Protein AF-W7YJ20-F1 (afdb_monomer)

Radius of gyration: 18.98 Å; Cα contacts (8 Å, |Δi|>4): 124; chains: 1; bounding box: 45×29×50 Å

Secondary structure (DSSP, 8-state):
--EEEEEEES--SHHHHHHHHHHHHHTT--EEEEETTEEEEESPPPHHHHHHHHHHHHHTT-EEE--HHHHHHHHHHHHHHHHHHSTTSS-TTS-HHHHHHHHHTS-HHHHHHHHHTT--

Structure (mmCIF, N/CA/C/O backbone):
data_AF-W7YJ20-F1
#
_entry.id   AF-W7YJ20-F1
#
loop_
_atom_site.group_PDB
_atom_site.id
_atom_site.type_symbol
_atom_site.label_atom_id
_atom_site.label_alt_id
_atom_site.label_comp_id
_atom_site.label_asym_id
_atom_site.label_entity_id
_atom_site.label_seq_id
_atom_site.pdbx_PDB_ins_code
_atom_site.Cartn_x
_atom_site.Cartn_y
_atom_site.Cartn_z
_atom_site.occupancy
_atom_site.B_iso_or_equiv
_atom_site.auth_seq_id
_atom_site.auth_comp_id
_atom_site.auth_asym_id
_atom_site.auth_atom_id
_atom_site.pdbx_PDB_model_num
ATOM 1 N N . MET A 1 1 ? -11.937 15.095 13.074 1.00 60.44 1 MET A N 1
ATOM 2 C CA . MET A 1 1 ? -10.797 14.159 13.214 1.00 60.44 1 MET A CA 1
ATOM 3 C C . MET A 1 1 ? -10.237 13.923 11.823 1.00 60.44 1 MET A C 1
ATOM 5 O O . MET A 1 1 ? -11.030 13.891 10.893 1.00 60.44 1 MET A O 1
ATOM 9 N N . ALA A 1 2 ? -8.918 13.839 11.649 1.00 76.50 2 ALA A N 1
ATOM 10 C CA . ALA A 1 2 ? -8.348 13.570 10.329 1.00 76.50 2 ALA A CA 1
ATOM 11 C C . ALA A 1 2 ? -8.594 12.104 9.941 1.00 76.50 2 ALA A C 1
ATOM 13 O O . ALA A 1 2 ? -8.463 11.213 10.782 1.00 76.50 2 ALA A O 1
ATOM 14 N N . THR A 1 3 ? -8.950 11.856 8.685 1.00 84.31 3 THR A N 1
ATOM 15 C CA . THR A 1 3 ? -9.256 10.523 8.152 1.00 84.31 3 THR A CA 1
ATOM 16 C C . THR A 1 3 ? -8.289 10.197 7.018 1.00 84.31 3 THR A C 1
ATOM 18 O O . THR A 1 3 ? -7.764 11.080 6.338 1.00 84.31 3 THR A O 1
ATOM 21 N N . THR A 1 4 ? -7.967 8.921 6.855 1.00 85.44 4 THR A N 1
ATOM 22 C CA . THR A 1 4 ? -7.074 8.412 5.814 1.00 85.44 4 THR A CA 1
ATOM 23 C C . THR A 1 4 ? -7.810 7.338 5.037 1.00 85.44 4 THR A C 1
ATOM 25 O O . THR A 1 4 ? -8.310 6.376 5.618 1.00 85.44 4 THR A O 1
ATOM 28 N N . THR A 1 5 ? -7.879 7.524 3.721 1.00 87.06 5 THR A N 1
ATOM 29 C CA . THR A 1 5 ? -8.520 6.574 2.811 1.00 87.06 5 THR A CA 1
ATOM 30 C C . THR A 1 5 ? -7.463 5.637 2.246 1.00 87.06 5 THR A C 1
ATOM 32 O O . THR A 1 5 ? -6.455 6.078 1.697 1.00 87.06 5 THR A O 1
ATOM 35 N N . LEU A 1 6 ? -7.695 4.343 2.411 1.00 88.19 6 LEU A N 1
ATOM 36 C CA . LEU A 1 6 ? -6.860 3.251 1.938 1.00 88.19 6 LEU A CA 1
ATOM 37 C C . LEU A 1 6 ? -7.592 2.581 0.782 1.00 88.19 6 LEU A C 1
ATOM 39 O O . LEU A 1 6 ? -8.686 2.058 0.978 1.00 88.19 6 LEU A O 1
ATOM 43 N N . HIS A 1 7 ? -7.011 2.595 -0.412 1.00 88.00 7 HIS A N 1
ATOM 44 C CA . HIS A 1 7 ? -7.590 1.909 -1.563 1.00 88.00 7 HIS A CA 1
ATOM 45 C C . HIS A 1 7 ? -7.085 0.467 -1.595 1.00 88.00 7 HIS A C 1
ATOM 47 O O . HIS A 1 7 ? -5.928 0.213 -1.278 1.00 88.00 7 HIS A O 1
ATOM 53 N N . ILE A 1 8 ? -7.938 -0.496 -1.930 1.00 89.38 8 ILE A N 1
ATOM 54 C CA . ILE A 1 8 ? -7.637 -1.925 -1.796 1.00 89.38 8 ILE A CA 1
ATOM 55 C C . ILE A 1 8 ? -8.108 -2.663 -3.056 1.00 89.38 8 ILE A C 1
ATOM 57 O O . ILE A 1 8 ? -9.282 -2.632 -3.415 1.00 89.38 8 ILE A O 1
ATOM 61 N N . LYS A 1 9 ? -7.197 -3.360 -3.730 1.00 84.88 9 LYS A N 1
ATOM 62 C CA . LYS A 1 9 ? -7.453 -4.214 -4.892 1.00 84.88 9 LYS A CA 1
ATOM 63 C C . LYS A 1 9 ? -7.917 -5.602 -4.460 1.00 84.88 9 LYS A C 1
ATOM 65 O O . LYS A 1 9 ? -7.661 -6.043 -3.341 1.00 84.88 9 LYS A O 1
ATOM 70 N N . ASN A 1 10 ? -8.543 -6.311 -5.397 1.00 88.38 10 ASN A N 1
ATOM 71 C CA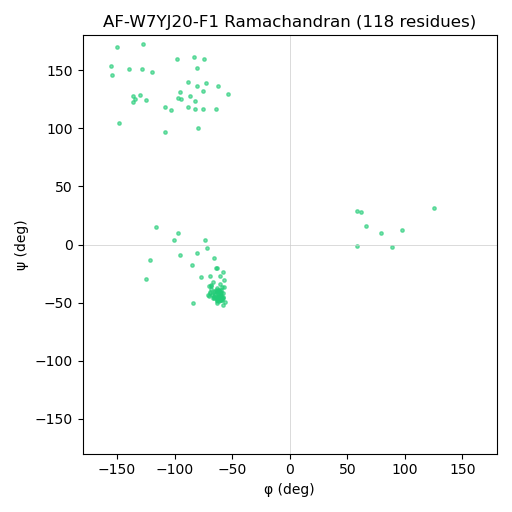 . ASN A 1 10 ? -9.025 -7.691 -5.258 1.00 88.38 10 ASN A CA 1
ATOM 72 C C . ASN A 1 10 ? -10.178 -7.880 -4.247 1.00 88.38 10 ASN A C 1
ATOM 74 O O . ASN A 1 10 ? -10.500 -9.005 -3.872 1.00 88.38 10 ASN A O 1
ATOM 78 N N . MET A 1 11 ? -10.860 -6.802 -3.840 1.00 89.44 11 MET A N 1
ATOM 79 C CA . MET A 1 11 ? -12.135 -6.891 -3.118 1.00 89.44 11 MET A CA 1
ATOM 80 C C . MET A 1 11 ? -13.288 -7.091 -4.109 1.00 89.44 11 MET A C 1
ATOM 82 O O . MET A 1 11 ? -13.570 -6.207 -4.911 1.00 89.44 11 MET A O 1
ATOM 86 N N . VAL A 1 12 ? -13.981 -8.231 -4.041 1.00 86.44 12 VAL A N 1
ATOM 87 C CA . VAL A 1 12 ? -15.009 -8.609 -5.039 1.00 86.44 12 VAL A CA 1
ATOM 88 C C . VAL A 1 12 ? -16.403 -8.838 -4.457 1.00 86.44 12 VAL A C 1
ATOM 90 O O . VAL A 1 12 ? -17.381 -8.913 -5.195 1.00 86.44 12 VAL A O 1
ATOM 93 N N . CYS A 1 13 ? -16.536 -8.954 -3.133 1.00 87.69 13 CYS A N 1
ATOM 94 C CA . CYS A 1 13 ? -17.833 -9.194 -2.505 1.00 87.69 13 CYS A CA 1
ATOM 95 C C . CYS A 1 13 ? -17.936 -8.605 -1.093 1.00 87.69 13 CYS A C 1
ATOM 97 O O . CYS A 1 13 ? -16.943 -8.227 -0.471 1.00 87.69 13 CYS A O 1
ATOM 99 N N . LYS A 1 14 ? -19.154 -8.609 -0.534 1.00 87.75 14 LYS A N 1
ATOM 100 C CA . LYS A 1 14 ? -19.428 -8.170 0.848 1.00 87.75 14 LYS A CA 1
ATOM 101 C C . LYS A 1 14 ? -18.627 -8.946 1.904 1.00 87.75 14 LYS A C 1
ATOM 103 O O . LYS A 1 14 ? -18.380 -8.422 2.985 1.00 87.75 14 LYS A O 1
ATOM 108 N N . ARG A 1 15 ? -18.180 -10.173 1.599 1.00 90.69 15 ARG A N 1
ATOM 109 C CA . ARG A 1 15 ? -17.287 -10.927 2.494 1.00 90.69 15 ARG A CA 1
ATOM 110 C C . ARG A 1 15 ? -15.898 -10.290 2.570 1.00 90.69 15 ARG A C 1
ATOM 112 O O . ARG A 1 15 ? -15.343 -10.251 3.657 1.00 90.69 15 ARG A O 1
ATOM 119 N N . CYS A 1 16 ? -15.383 -9.717 1.477 1.00 91.94 16 CYS A N 1
ATOM 120 C CA . CYS A 1 16 ? -14.113 -8.983 1.481 1.00 91.94 16 CYS A CA 1
ATOM 121 C C . CYS A 1 16 ? -14.169 -7.778 2.427 1.00 91.94 16 CYS A C 1
ATOM 123 O O . CYS A 1 16 ? -13.234 -7.560 3.186 1.00 91.94 16 CYS A O 1
ATOM 125 N N . ILE A 1 17 ? -15.290 -7.046 2.438 1.00 93.81 17 ILE A N 1
ATOM 126 C CA . ILE A 1 17 ? -15.515 -5.923 3.366 1.00 93.81 17 ILE A CA 1
ATOM 127 C C . ILE A 1 17 ? -15.411 -6.403 4.816 1.00 93.81 17 ILE A C 1
ATOM 129 O O . ILE A 1 17 ? -14.728 -5.779 5.624 1.00 93.81 17 ILE A O 1
ATOM 133 N N . LYS A 1 18 ? -16.060 -7.530 5.139 1.00 93.81 18 LYS A N 1
ATOM 134 C CA . LYS A 1 18 ? -16.002 -8.113 6.482 1.00 93.81 18 LYS A CA 1
ATOM 135 C C . LYS A 1 18 ? -14.572 -8.500 6.865 1.00 93.81 18 LYS A C 1
ATOM 137 O O . LYS A 1 18 ? -14.123 -8.099 7.929 1.00 93.81 18 LYS A O 1
ATOM 142 N N . VAL A 1 19 ? -13.857 -9.201 5.983 1.00 94.56 19 VAL A N 1
ATOM 143 C CA . VAL A 1 19 ? -12.462 -9.603 6.224 1.00 94.56 19 VAL A CA 1
ATOM 144 C C . VAL A 1 19 ? -11.583 -8.379 6.481 1.00 94.56 19 VAL A C 1
ATOM 146 O O . VAL A 1 19 ? -10.941 -8.312 7.520 1.00 94.56 19 VAL A O 1
ATOM 149 N N . VAL A 1 20 ? -11.613 -7.369 5.604 1.00 94.00 20 VAL A N 1
ATOM 150 C CA . VAL A 1 20 ? -10.829 -6.132 5.782 1.00 94.00 20 VAL A CA 1
ATOM 151 C C . VAL A 1 20 ? -11.169 -5.441 7.106 1.00 94.00 20 VAL A C 1
ATOM 153 O O . VAL A 1 20 ? -10.271 -4.990 7.814 1.00 94.00 20 VAL A O 1
ATOM 156 N N . ARG A 1 21 ? -12.453 -5.386 7.478 1.00 94.56 21 ARG A N 1
ATOM 157 C CA . ARG A 1 21 ? -12.895 -4.772 8.735 1.00 94.56 21 ARG A CA 1
ATOM 158 C C . ARG A 1 21 ? -12.400 -5.535 9.964 1.00 94.56 21 ARG A C 1
ATOM 160 O O . ARG A 1 21 ? -11.926 -4.905 10.910 1.00 94.56 21 ARG A O 1
ATOM 167 N N . ASP A 1 22 ? -12.504 -6.860 9.951 1.00 94.38 22 ASP A N 1
ATOM 168 C CA . ASP A 1 22 ? -12.049 -7.727 11.042 1.00 94.38 22 ASP A CA 1
ATOM 169 C C . ASP A 1 22 ? -10.531 -7.598 11.219 1.00 94.38 22 ASP A C 1
ATOM 171 O O . ASP A 1 22 ? -10.042 -7.360 12.322 1.00 94.38 22 ASP A O 1
ATOM 175 N N . GLU A 1 23 ? -9.788 -7.653 10.118 1.00 94.44 23 GLU A N 1
ATOM 176 C CA . GLU A 1 23 ? -8.340 -7.479 10.095 1.00 94.44 23 GLU A CA 1
ATOM 177 C C . GLU A 1 23 ? -7.895 -6.102 10.603 1.00 94.44 23 GLU A C 1
ATOM 179 O O . GLU A 1 23 ? -7.022 -5.998 11.465 1.00 94.44 23 GLU A O 1
ATOM 184 N N . PHE A 1 24 ? -8.531 -5.023 10.149 1.00 92.38 24 PHE A N 1
ATOM 185 C CA . PHE A 1 24 ? -8.191 -3.674 10.606 1.00 92.38 24 PHE A CA 1
ATOM 186 C C . PHE A 1 24 ? -8.532 -3.476 12.090 1.00 92.38 24 PHE A C 1
ATOM 188 O O . PHE A 1 24 ? -7.811 -2.778 12.805 1.00 92.38 24 PHE A O 1
ATOM 195 N N . THR A 1 25 ? -9.581 -4.142 12.576 1.00 90.75 25 THR A N 1
ATOM 196 C CA . THR A 1 25 ? -9.956 -4.136 13.996 1.00 90.75 25 THR A CA 1
ATOM 197 C C . THR A 1 25 ? -8.935 -4.894 14.844 1.00 90.75 25 THR A C 1
ATOM 199 O O . THR A 1 25 ? -8.540 -4.394 15.894 1.00 90.75 25 THR A O 1
ATOM 202 N N . LYS A 1 26 ? -8.434 -6.049 14.378 1.00 91.38 26 LYS A N 1
ATOM 203 C CA . LYS A 1 26 ? -7.322 -6.777 15.028 1.00 91.38 26 LYS A CA 1
ATOM 204 C C . LYS A 1 26 ? -6.049 -5.937 15.086 1.00 91.38 26 LYS A C 1
ATOM 206 O O . LYS A 1 26 ? -5.315 -5.989 16.067 1.00 91.38 26 LYS A O 1
ATOM 211 N N . LEU A 1 27 ? -5.824 -5.113 14.064 1.00 88.56 27 LEU A N 1
ATOM 212 C CA . LEU A 1 27 ? -4.752 -4.122 14.038 1.00 88.56 27 LEU A CA 1
ATOM 213 C C . LEU A 1 27 ? -5.029 -2.906 14.939 1.00 88.56 27 LEU A C 1
ATOM 215 O O . LEU A 1 27 ? -4.217 -1.985 14.968 1.00 88.56 27 LEU A O 1
ATOM 219 N N . ASN A 1 28 ? -6.125 -2.887 15.698 1.00 89.38 28 ASN A N 1
ATOM 220 C CA . ASN A 1 28 ? -6.509 -1.792 16.586 1.00 89.38 28 ASN A CA 1
ATOM 221 C C . ASN A 1 28 ? -6.664 -0.446 15.844 1.00 89.38 28 ASN A C 1
ATOM 223 O O . ASN A 1 28 ? -6.428 0.625 16.408 1.00 89.38 28 ASN A O 1
ATOM 2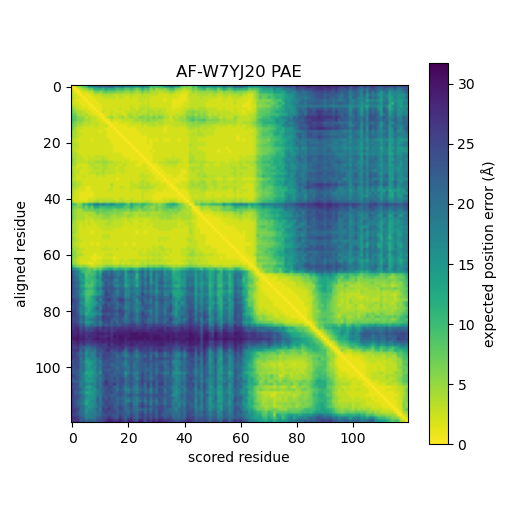27 N N . LEU A 1 29 ? -7.029 -0.497 14.555 1.00 88.94 29 LEU A N 1
ATOM 228 C CA . LEU A 1 29 ? -7.314 0.685 13.750 1.00 88.94 29 LEU A CA 1
ATOM 229 C C . LEU A 1 29 ? -8.730 1.165 14.036 1.00 88.94 29 LEU A C 1
ATOM 231 O O . LEU A 1 29 ? -9.686 0.389 14.071 1.00 88.94 29 LEU A O 1
ATOM 235 N N . LYS A 1 30 ? -8.880 2.478 14.182 1.00 90.06 30 LYS A N 1
ATOM 236 C CA . LYS A 1 30 ? -10.199 3.092 14.263 1.00 90.06 30 LYS A CA 1
ATOM 237 C C . LYS A 1 30 ? -10.770 3.231 12.860 1.00 90.06 30 LYS A C 1
ATOM 239 O O . LYS A 1 30 ? -10.400 4.135 12.118 1.00 90.06 30 LYS A O 1
ATOM 244 N N . ILE A 1 31 ? -11.652 2.311 12.509 1.00 92.50 31 ILE A N 1
ATOM 245 C CA . ILE A 1 31 ? -12.316 2.268 11.211 1.00 92.50 31 ILE A CA 1
ATOM 246 C C . ILE A 1 31 ? -13.500 3.230 11.236 1.00 92.50 31 ILE A C 1
ATOM 248 O O . ILE A 1 31 ? -14.384 3.104 12.081 1.00 92.50 31 ILE A O 1
ATOM 252 N N . GLU A 1 32 ? -13.519 4.170 10.300 1.00 93.44 32 GLU A N 1
ATOM 253 C CA . GLU A 1 32 ? -14.677 5.028 10.058 1.00 93.44 32 GLU A CA 1
ATOM 254 C C . GLU A 1 32 ? -15.665 4.307 9.137 1.00 93.44 32 GLU A C 1
ATOM 256 O O . GLU A 1 32 ? -16.838 4.150 9.466 1.00 93.44 32 GLU A O 1
ATOM 261 N N . GLU A 1 33 ? -15.171 3.778 8.017 1.00 92.81 33 GLU A N 1
ATOM 262 C CA . GLU A 1 33 ? -16.000 3.178 6.974 1.00 92.81 33 GLU A CA 1
ATOM 263 C C . GLU A 1 33 ? -15.198 2.144 6.171 1.00 92.81 33 GLU A C 1
ATOM 265 O O . GLU A 1 33 ? -13.997 2.306 5.959 1.00 92.81 33 GLU A O 1
ATOM 270 N N . VAL A 1 34 ? -15.845 1.065 5.720 1.00 93.38 34 VAL A N 1
ATOM 271 C CA . VAL A 1 34 ? -15.244 0.096 4.786 1.00 93.38 34 VAL A CA 1
ATOM 272 C C . VAL A 1 34 ? -16.257 -0.206 3.704 1.00 93.38 34 VAL A C 1
ATOM 274 O O . VAL A 1 34 ? -17.371 -0.642 3.994 1.00 93.38 34 VAL A O 1
ATOM 277 N N . GLU A 1 35 ? -15.835 -0.023 2.465 1.00 91.94 35 GLU A N 1
ATOM 278 C CA . GLU A 1 35 ? -16.631 -0.264 1.273 1.00 91.94 35 GLU A CA 1
ATOM 279 C C . GLU A 1 35 ? -15.858 -1.176 0.320 1.00 91.94 35 GLU A C 1
ATOM 281 O O . GLU A 1 35 ? -14.699 -1.532 0.547 1.00 91.94 35 GLU A O 1
ATOM 286 N N . LEU A 1 36 ? -16.508 -1.616 -0.754 1.00 89.00 36 LEU A N 1
ATOM 287 C CA . LEU A 1 36 ? -15.826 -2.431 -1.747 1.00 89.00 36 LEU A CA 1
ATOM 288 C C . LEU A 1 36 ? -14.703 -1.608 -2.400 1.00 89.00 36 LEU A C 1
ATOM 290 O O . LEU A 1 36 ? -14.968 -0.606 -3.055 1.00 89.00 36 LEU A O 1
ATOM 294 N N . GLY A 1 37 ? -13.458 -2.046 -2.224 1.00 84.44 37 GLY A N 1
ATOM 295 C CA . GLY A 1 37 ? -12.287 -1.419 -2.836 1.00 84.44 37 GLY A CA 1
ATOM 296 C C . GLY A 1 37 ? -11.645 -0.286 -2.029 1.00 84.44 37 GLY A C 1
ATOM 297 O O . GLY A 1 37 ? -10.625 0.249 -2.463 1.00 84.44 37 GLY A O 1
ATOM 298 N N . GLN A 1 38 ? -12.188 0.087 -0.864 1.0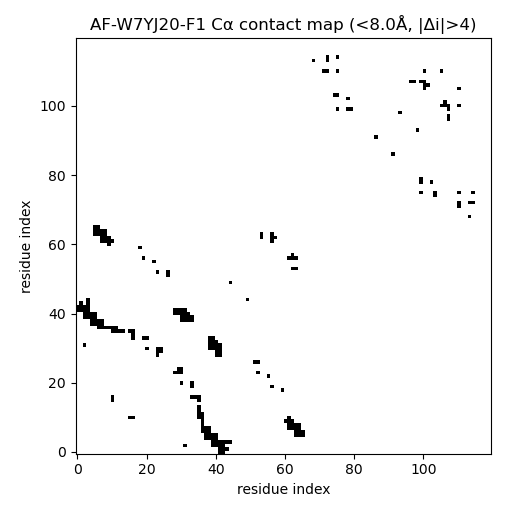0 90.25 38 GLN A N 1
ATOM 299 C CA . GLN A 1 38 ? -11.588 1.120 -0.015 1.00 90.25 38 GLN A CA 1
ATOM 300 C C . GLN A 1 38 ? -11.961 0.997 1.467 1.00 90.25 38 GLN A C 1
ATOM 302 O O . GLN A 1 38 ? -13.030 0.507 1.828 1.00 90.25 38 GLN A O 1
ATOM 307 N N . ALA A 1 39 ? -11.093 1.507 2.335 1.00 92.25 39 ALA A N 1
ATOM 308 C CA . ALA A 1 39 ? -11.326 1.609 3.768 1.00 92.25 39 ALA A CA 1
ATOM 309 C C . ALA A 1 39 ? -10.887 2.983 4.289 1.00 92.25 39 ALA A C 1
ATOM 311 O O . ALA A 1 39 ? -9.754 3.409 4.067 1.00 92.25 39 ALA A O 1
ATOM 312 N N . LYS A 1 40 ? -11.776 3.671 5.006 1.00 91.12 40 LYS A N 1
ATOM 313 C CA . LYS A 1 40 ? -11.486 4.921 5.711 1.00 91.12 40 LYS A CA 1
ATOM 314 C C . LYS A 1 40 ? -11.184 4.622 7.170 1.00 91.12 40 LYS A C 1
ATOM 316 O O . LYS A 1 40 ? -11.975 3.986 7.872 1.00 91.12 40 LYS A O 1
ATOM 321 N N . VAL A 1 41 ? -10.038 5.098 7.634 1.00 91.44 41 VAL A N 1
ATOM 322 C CA . VAL A 1 41 ? -9.606 4.953 9.026 1.00 91.44 41 VAL A CA 1
ATOM 323 C C . VAL A 1 41 ? -9.218 6.306 9.607 1.00 91.44 41 VAL A C 1
ATOM 325 O O . VAL A 1 41 ? -8.772 7.208 8.897 1.00 91.44 41 VAL A O 1
ATOM 328 N N . LEU A 1 42 ? -9.387 6.460 10.914 1.00 89.19 42 LEU A N 1
ATOM 329 C CA . LEU A 1 42 ? -9.018 7.675 11.627 1.00 89.19 42 LEU A CA 1
ATOM 330 C C . LEU A 1 42 ? -7.491 7.742 11.802 1.00 89.19 42 LEU A C 1
ATOM 332 O O . LEU A 1 42 ? -6.845 6.778 12.209 1.00 89.19 42 LEU A O 1
ATOM 336 N N . SER A 1 43 ? -6.933 8.903 11.469 1.00 77.75 43 SER A N 1
ATOM 337 C CA . SER A 1 43 ? -5.505 9.241 11.460 1.00 77.75 43 SER A CA 1
ATOM 338 C C . SER A 1 43 ? -5.010 9.585 12.880 1.00 77.75 43 SER A C 1
ATOM 340 O O . SER A 1 43 ? -5.813 10.088 13.677 1.00 77.75 43 SER A O 1
ATOM 342 N N . PRO A 1 44 ? -3.720 9.370 13.228 1.00 68.38 44 PRO A N 1
ATOM 343 C CA . PRO A 1 44 ? -2.578 9.070 12.350 1.00 68.38 44 PRO A CA 1
ATOM 344 C C . PRO A 1 44 ? -2.230 7.585 12.175 1.00 68.38 44 PRO A C 1
ATOM 346 O O . PRO A 1 44 ? -2.039 6.851 13.141 1.00 68.38 44 PRO A O 1
ATOM 349 N N . ILE A 1 45 ? -2.056 7.171 10.912 1.00 75.75 45 ILE A N 1
ATOM 350 C CA . ILE A 1 45 ? -1.435 5.891 10.543 1.00 75.75 45 ILE A CA 1
ATOM 351 C C . ILE A 1 45 ? 0.075 6.115 10.424 1.00 75.75 45 ILE A C 1
ATOM 353 O O . ILE A 1 45 ? 0.529 6.889 9.581 1.00 75.75 45 ILE A O 1
ATOM 357 N N . SER A 1 46 ? 0.865 5.437 11.254 1.00 76.00 46 SER A N 1
ATOM 358 C CA . SER A 1 46 ? 2.324 5.446 11.123 1.00 76.00 46 SER A CA 1
ATOM 359 C C . SER A 1 46 ? 2.784 4.580 9.941 1.00 76.00 46 SER A C 1
ATOM 361 O O . SER A 1 46 ? 2.079 3.667 9.513 1.00 76.00 46 SER A O 1
ATOM 363 N N . ASN A 1 47 ? 4.006 4.801 9.441 1.00 71.88 47 ASN A N 1
ATOM 364 C CA . ASN A 1 47 ? 4.588 3.951 8.391 1.00 71.88 47 ASN A CA 1
ATOM 365 C C . ASN A 1 47 ? 4.644 2.466 8.798 1.00 71.88 47 ASN A C 1
ATOM 367 O O . ASN A 1 47 ? 4.382 1.601 7.969 1.00 71.88 47 ASN A O 1
ATOM 371 N N . ALA A 1 48 ? 4.923 2.168 10.074 1.00 73.69 48 ALA A N 1
ATOM 372 C CA . ALA A 1 48 ? 4.892 0.800 10.599 1.00 73.69 48 ALA A CA 1
ATOM 373 C C . ALA A 1 48 ? 3.493 0.182 10.461 1.00 73.69 48 ALA A C 1
ATOM 375 O O . ALA A 1 48 ? 3.339 -0.935 9.968 1.00 73.69 48 ALA A O 1
ATOM 376 N N . LYS A 1 49 ? 2.463 0.968 10.787 1.00 83.31 49 LYS A N 1
ATOM 377 C CA . LYS A 1 49 ? 1.076 0.535 10.678 1.00 83.31 49 LYS A CA 1
ATOM 378 C C . LYS A 1 49 ? 0.627 0.349 9.233 1.00 83.31 49 LYS A C 1
ATOM 380 O O . LYS A 1 49 ? -0.110 -0.586 8.945 1.00 83.31 49 LYS A O 1
ATOM 385 N N . MET A 1 50 ? 1.117 1.180 8.314 1.00 82.00 50 MET A N 1
ATOM 386 C CA . MET A 1 50 ? 0.890 1.013 6.877 1.00 82.00 50 MET A CA 1
ATOM 387 C C . MET A 1 50 ? 1.458 -0.318 6.355 1.00 82.00 50 MET A C 1
ATOM 389 O O . MET A 1 50 ? 0.821 -0.990 5.546 1.00 82.00 50 MET A O 1
ATOM 393 N N . THR A 1 51 ? 2.627 -0.731 6.849 1.00 81.25 51 THR A N 1
ATOM 394 C CA . THR A 1 51 ? 3.225 -2.032 6.514 1.00 81.25 51 THR A CA 1
ATOM 395 C C . THR A 1 51 ? 2.418 -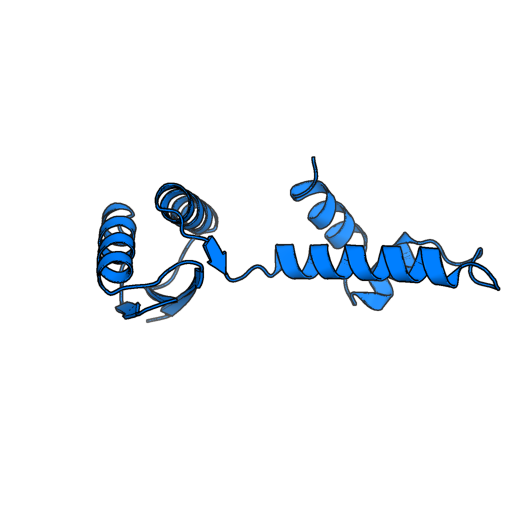3.195 7.087 1.00 81.25 51 THR A C 1
ATOM 397 O O . THR A 1 51 ? 2.165 -4.161 6.371 1.00 81.25 51 THR A O 1
ATOM 400 N N . GLU A 1 52 ? 1.959 -3.102 8.340 1.00 87.50 52 GLU A N 1
ATOM 401 C CA . GLU A 1 52 ? 1.068 -4.110 8.937 1.00 87.50 52 GLU A CA 1
ATOM 402 C C . GLU A 1 52 ? -0.227 -4.263 8.129 1.00 87.50 52 GLU A C 1
ATOM 404 O O . GLU A 1 52 ? -0.615 -5.380 7.792 1.00 87.50 52 GLU A O 1
ATOM 409 N N . ILE A 1 53 ? -0.848 -3.140 7.752 1.00 88.94 53 ILE A N 1
ATOM 410 C CA . ILE A 1 53 ? -2.031 -3.110 6.885 1.00 88.94 53 ILE A CA 1
ATOM 411 C C . ILE A 1 53 ? -1.738 -3.832 5.569 1.00 88.94 53 ILE A C 1
ATOM 413 O O . ILE A 1 53 ? -2.503 -4.707 5.171 1.00 88.94 53 ILE A O 1
ATOM 417 N N . LYS A 1 54 ? -0.622 -3.508 4.906 1.00 86.62 54 LYS A N 1
ATOM 418 C CA . LYS A 1 54 ? -0.236 -4.145 3.642 1.00 86.62 54 LYS A CA 1
ATOM 419 C C . LYS A 1 54 ? -0.074 -5.658 3.795 1.00 86.62 54 LYS A C 1
ATOM 421 O O . LYS A 1 54 ? -0.635 -6.396 2.992 1.00 86.62 54 LYS A O 1
ATOM 426 N N . ASN A 1 55 ? 0.643 -6.114 4.820 1.00 87.44 55 ASN A N 1
ATOM 427 C CA . ASN A 1 55 ? 0.889 -7.539 5.050 1.00 87.44 55 ASN A CA 1
ATOM 428 C C . ASN A 1 55 ? -0.410 -8.303 5.288 1.00 87.44 55 ASN A C 1
ATOM 430 O O . ASN A 1 55 ? -0.631 -9.355 4.695 1.00 87.44 55 ASN A O 1
ATOM 434 N N . VAL A 1 56 ? -1.282 -7.754 6.128 1.00 91.88 56 VAL A N 1
ATOM 435 C CA . VAL A 1 56 ? -2.561 -8.382 6.438 1.00 91.88 56 VAL A CA 1
ATOM 436 C C . VAL A 1 56 ? -3.469 -8.415 5.209 1.00 91.88 56 VAL A C 1
ATOM 438 O O . VAL A 1 56 ? -4.094 -9.438 4.934 1.00 91.88 56 VAL A O 1
ATOM 441 N N . LEU A 1 57 ? -3.494 -7.346 4.410 1.00 90.38 57 LEU A N 1
ATOM 442 C CA . LEU A 1 57 ? -4.199 -7.346 3.130 1.00 90.38 57 LEU A CA 1
ATOM 443 C C . LEU A 1 57 ? -3.643 -8.429 2.191 1.00 90.38 57 LEU A C 1
ATOM 445 O O . LEU A 1 57 ? -4.425 -9.230 1.685 1.00 90.38 57 LEU A O 1
ATOM 449 N N . GLN A 1 58 ? -2.318 -8.532 2.044 1.00 87.81 58 GLN A N 1
ATOM 450 C CA . GLN A 1 58 ? -1.668 -9.534 1.187 1.00 87.81 58 GLN A CA 1
ATOM 451 C C . GLN A 1 58 ? -1.933 -10.977 1.637 1.00 87.81 58 GLN A C 1
ATOM 453 O O . GLN A 1 58 ? -2.229 -11.825 0.797 1.00 87.81 58 GLN A O 1
ATOM 458 N N . GLN A 1 59 ? -1.905 -11.259 2.943 1.00 89.75 59 GLN A N 1
ATOM 459 C CA . GLN A 1 59 ? -2.247 -12.581 3.495 1.00 89.75 59 GLN A CA 1
ATOM 460 C C . GLN A 1 59 ? -3.685 -13.002 3.175 1.00 89.75 59 GLN A C 1
ATOM 462 O O . GLN A 1 59 ? -3.976 -14.191 3.072 1.00 89.75 59 GLN A O 1
ATOM 467 N N . ASN A 1 60 ? -4.573 -12.027 2.987 1.00 90.00 60 ASN A N 1
ATOM 468 C CA . ASN A 1 60 ? -5.969 -12.246 2.629 1.00 90.00 60 ASN A CA 1
ATOM 469 C C . ASN A 1 60 ? -6.228 -12.119 1.112 1.00 90.00 60 ASN A C 1
ATOM 471 O O . ASN A 1 60 ? -7.383 -12.103 0.689 1.00 90.00 60 ASN A O 1
ATOM 475 N N . GLY A 1 61 ? -5.175 -12.040 0.285 1.00 86.69 61 GLY A N 1
ATOM 476 C CA . GLY A 1 61 ? -5.273 -11.949 -1.178 1.00 86.69 61 GLY A CA 1
ATOM 477 C C . GLY A 1 61 ? -5.612 -10.553 -1.721 1.00 86.69 61 GLY A C 1
ATOM 478 O O . GLY A 1 61 ? -5.895 -10.400 -2.912 1.00 86.69 61 GLY A O 1
ATOM 479 N N . PHE A 1 62 ? -5.580 -9.530 -0.868 1.00 90.94 62 PHE A N 1
ATOM 480 C CA . PHE A 1 62 ? -5.814 -8.134 -1.223 1.00 90.94 62 PHE A CA 1
ATOM 481 C C . PHE A 1 62 ? -4.502 -7.372 -1.431 1.00 90.94 62 PHE A C 1
ATOM 483 O O . PHE A 1 62 ? -3.446 -7.743 -0.924 1.00 90.94 62 PHE A O 1
ATOM 490 N N . GLU A 1 63 ? -4.570 -6.256 -2.148 1.00 84.69 63 GLU A N 1
ATOM 491 C CA . GLU A 1 63 ? -3.409 -5.399 -2.409 1.00 84.69 63 GLU A CA 1
ATOM 492 C C . GLU A 1 63 ? -3.756 -3.953 -2.069 1.00 84.69 63 GLU A C 1
ATOM 494 O O . GLU A 1 63 ? -4.773 -3.440 -2.519 1.00 84.69 63 GLU A O 1
ATOM 499 N N . LEU A 1 64 ? -2.937 -3.279 -1.262 1.00 86.38 64 LEU A N 1
ATOM 500 C CA . LEU A 1 64 ? -3.152 -1.865 -0.964 1.00 86.38 64 LEU A CA 1
ATOM 501 C C . LEU A 1 64 ? -2.740 -1.009 -2.174 1.00 86.38 64 LEU A C 1
ATOM 503 O O . LEU A 1 64 ? -1.567 -0.970 -2.539 1.00 86.38 64 LEU A O 1
ATOM 507 N N . ILE A 1 65 ? -3.707 -0.307 -2.759 1.00 71.12 65 IL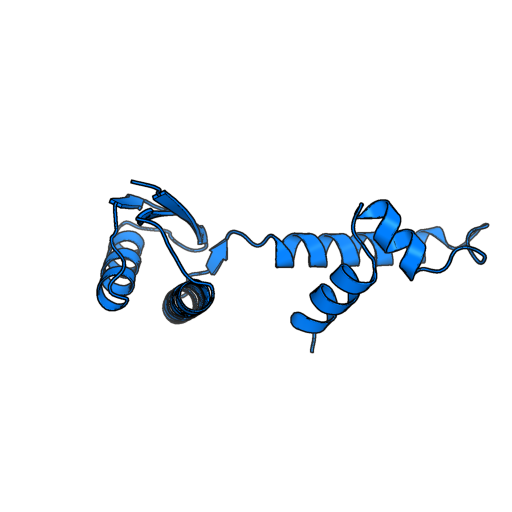E A N 1
ATOM 508 C CA . ILE A 1 65 ? -3.540 0.634 -3.865 1.00 71.12 65 ILE A CA 1
ATOM 509 C C . ILE A 1 65 ? -3.182 2.018 -3.290 1.00 71.12 65 ILE A C 1
ATOM 511 O O . ILE A 1 65 ? -3.856 2.555 -2.414 1.00 71.12 65 ILE A O 1
ATOM 515 N N . GLY A 1 66 ? -2.101 2.599 -3.797 1.00 61.72 66 GLY A N 1
ATOM 516 C CA . GLY A 1 66 ? -1.498 3.871 -3.386 1.00 61.72 66 GLY A CA 1
ATOM 517 C C . GLY A 1 66 ? -0.014 3.741 -3.011 1.00 61.72 66 GLY A C 1
ATOM 518 O O . GLY A 1 66 ? 0.475 4.440 -2.130 1.00 61.72 66 GLY A O 1
ATOM 519 N N . ASP A 1 67 ? 0.772 2.838 -3.597 1.00 56.62 67 ASP A N 1
ATOM 520 C CA . ASP A 1 67 ? 1.170 2.806 -5.021 1.00 56.62 67 ASP A CA 1
ATOM 521 C C . ASP A 1 67 ? 1.903 4.068 -5.515 1.00 56.62 67 ASP A C 1
ATOM 523 O O . ASP A 1 67 ? 2.385 4.082 -6.632 1.00 56.62 67 ASP A O 1
ATOM 527 N N . LYS A 1 68 ? 2.117 5.114 -4.701 1.00 56.34 68 LYS A N 1
ATOM 528 C CA . LYS A 1 68 ? 2.879 6.295 -5.168 1.00 56.34 68 LYS A CA 1
ATOM 529 C C . LYS A 1 68 ? 4.327 5.935 -5.524 1.00 56.34 68 LYS A C 1
ATOM 531 O O . LYS A 1 68 ? 4.876 6.408 -6.510 1.00 56.34 68 LYS A O 1
ATOM 536 N N . LYS A 1 69 ? 4.909 5.029 -4.740 1.00 54.44 69 LYS A N 1
ATOM 537 C CA . LYS A 1 69 ? 6.234 4.452 -4.973 1.00 54.44 69 LYS A CA 1
ATOM 538 C C . LYS A 1 69 ? 6.247 3.507 -6.175 1.00 54.44 69 LYS A C 1
ATOM 540 O O . LYS A 1 69 ? 7.123 3.626 -7.017 1.00 54.44 69 LYS A O 1
ATOM 545 N N . SER A 1 70 ? 5.253 2.631 -6.302 1.00 60.16 70 SER A N 1
ATOM 546 C CA . SER A 1 70 ? 5.124 1.744 -7.464 1.00 60.16 70 SER A CA 1
ATOM 547 C C . SER A 1 70 ? 4.880 2.517 -8.768 1.00 60.16 70 SER A C 1
ATOM 549 O O . SER 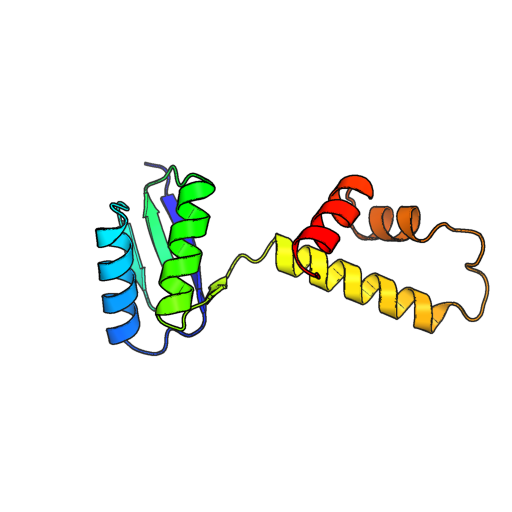A 1 70 ? 5.479 2.183 -9.779 1.00 60.16 70 SER A O 1
ATOM 551 N N . GLN A 1 71 ? 4.079 3.588 -8.749 1.00 56.12 71 GLN A N 1
ATOM 552 C CA . GLN A 1 71 ? 3.858 4.510 -9.873 1.00 56.12 71 GLN A CA 1
ATOM 553 C C . GLN A 1 71 ? 5.131 5.240 -10.266 1.00 56.12 71 GLN A C 1
ATOM 555 O O . GLN A 1 71 ? 5.443 5.354 -11.448 1.00 56.12 71 GLN A O 1
ATOM 560 N N . GLN A 1 72 ? 5.874 5.740 -9.281 1.00 63.88 72 GLN A N 1
ATOM 561 C CA . GLN A 1 72 ? 7.153 6.382 -9.537 1.00 63.88 72 GLN A CA 1
ATOM 562 C C . GLN A 1 72 ? 8.144 5.391 -10.161 1.00 63.88 72 GLN A C 1
ATOM 564 O O . GLN A 1 72 ? 8.829 5.750 -11.109 1.00 63.88 72 GLN A O 1
ATOM 569 N N . ILE A 1 73 ? 8.165 4.136 -9.713 1.00 66.25 73 ILE A N 1
ATOM 570 C CA . ILE A 1 73 ? 9.034 3.085 -10.263 1.00 66.25 73 ILE A CA 1
ATOM 571 C C . ILE A 1 73 ? 8.589 2.654 -11.659 1.00 66.25 73 ILE A C 1
ATOM 573 O O . ILE A 1 73 ? 9.423 2.554 -12.552 1.00 66.25 73 ILE A O 1
ATOM 577 N N . ALA A 1 74 ? 7.290 2.474 -11.891 1.00 66.31 74 ALA A N 1
ATOM 578 C CA . ALA A 1 74 ? 6.747 2.193 -13.217 1.00 66.31 74 ALA A CA 1
ATOM 579 C C . ALA A 1 74 ? 7.068 3.326 -14.204 1.00 66.31 74 ALA A C 1
ATOM 581 O O . ALA A 1 74 ? 7.491 3.061 -15.326 1.00 66.31 74 ALA A O 1
ATOM 582 N N . LYS A 1 75 ? 6.964 4.587 -13.763 1.00 70.50 75 LYS A N 1
ATOM 583 C CA . LYS A 1 75 ? 7.329 5.756 -14.569 1.00 70.50 75 LYS A CA 1
ATOM 584 C C . LYS A 1 75 ? 8.836 5.808 -14.857 1.00 70.50 75 LYS A C 1
ATOM 586 O O . LYS A 1 75 ? 9.208 6.069 -15.996 1.00 70.50 75 LYS A O 1
ATOM 591 N N . ILE A 1 76 ? 9.693 5.489 -13.879 1.00 72.50 76 ILE A N 1
ATOM 592 C CA . ILE A 1 76 ? 11.145 5.342 -14.097 1.00 72.50 76 ILE A CA 1
ATOM 593 C C . ILE A 1 76 ? 11.422 4.273 -15.172 1.00 72.50 76 ILE A C 1
ATOM 595 O O . ILE A 1 76 ? 12.207 4.529 -16.082 1.00 72.50 76 ILE A O 1
ATOM 599 N N . LYS A 1 77 ? 10.751 3.110 -15.123 1.00 72.75 77 LYS A N 1
ATOM 600 C CA . LYS A 1 77 ? 10.916 2.041 -16.130 1.00 72.75 77 LYS A CA 1
ATOM 601 C C . LYS A 1 77 ? 10.530 2.497 -17.539 1.00 72.75 77 LYS A C 1
ATOM 603 O O . LYS A 1 77 ? 11.278 2.230 -18.473 1.00 72.75 77 LYS A O 1
ATOM 608 N N . THR A 1 78 ? 9.411 3.208 -17.694 1.00 76.38 78 THR A N 1
ATOM 609 C CA . THR A 1 78 ? 8.975 3.740 -18.998 1.00 76.38 78 THR A CA 1
ATOM 610 C C . THR A 1 78 ? 10.003 4.704 -19.587 1.00 76.38 78 THR A C 1
ATOM 612 O O . THR A 1 78 ? 10.413 4.515 -20.728 1.00 76.38 78 THR A O 1
ATOM 615 N N . ILE A 1 79 ? 10.500 5.654 -18.785 1.00 77.31 79 ILE A N 1
ATOM 616 C CA . ILE A 1 79 ? 11.507 6.638 -19.223 1.00 77.31 79 ILE A CA 1
ATOM 617 C C . ILE A 1 79 ? 12.795 5.941 -19.695 1.00 77.31 79 ILE A C 1
ATOM 619 O O . ILE A 1 79 ? 13.401 6.347 -20.685 1.00 77.31 79 ILE A O 1
ATOM 623 N N . ILE A 1 80 ? 13.218 4.873 -19.007 1.00 74.69 80 ILE A N 1
ATOM 624 C CA . ILE A 1 80 ? 14.402 4.091 -19.392 1.00 74.69 80 ILE A CA 1
ATOM 625 C C . ILE A 1 80 ? 14.183 3.379 -20.735 1.00 74.69 80 ILE A C 1
ATOM 627 O O . ILE A 1 80 ? 15.055 3.444 -21.601 1.00 74.69 80 ILE A O 1
ATOM 631 N N . ILE A 1 81 ? 13.031 2.727 -20.925 1.00 74.00 81 ILE A N 1
ATOM 632 C CA . ILE A 1 81 ? 12.707 2.009 -22.170 1.00 74.00 81 ILE A CA 1
ATOM 633 C C . ILE A 1 81 ? 12.635 2.984 -23.351 1.00 74.00 81 ILE A C 1
ATOM 635 O O . ILE A 1 81 ? 13.246 2.729 -24.388 1.00 74.00 81 ILE A O 1
ATOM 639 N N . GLU A 1 82 ? 11.960 4.124 -23.183 1.00 72.25 82 GLU A N 1
ATOM 640 C CA . GLU A 1 82 ? 11.876 5.169 -24.209 1.00 72.25 82 GLU A CA 1
ATOM 641 C C . GLU A 1 82 ? 13.262 5.707 -24.571 1.00 72.25 82 GLU A C 1
ATOM 643 O O . GLU A 1 82 ? 13.594 5.804 -25.754 1.00 72.25 82 GLU A O 1
ATOM 648 N N . LYS A 1 83 ? 14.119 5.970 -23.574 1.00 69.62 83 LYS A N 1
ATOM 649 C CA . LYS A 1 83 ? 15.494 6.411 -23.831 1.00 69.62 83 LYS A CA 1
ATOM 650 C C . LYS A 1 83 ? 16.285 5.380 -24.642 1.00 69.62 83 LYS A C 1
ATOM 652 O O . LYS A 1 83 ? 17.004 5.773 -25.553 1.00 69.62 83 LYS A O 1
ATOM 657 N N . ILE A 1 84 ? 16.163 4.086 -24.337 1.00 68.88 84 ILE A N 1
ATOM 658 C CA . ILE A 1 84 ? 16.879 3.016 -25.057 1.00 68.88 84 ILE A CA 1
ATOM 659 C C . ILE A 1 84 ? 16.361 2.865 -26.492 1.00 68.88 84 ILE A C 1
ATOM 661 O O . ILE A 1 84 ? 17.155 2.646 -27.399 1.00 68.88 84 ILE A O 1
ATOM 665 N N . HIS A 1 85 ? 15.051 2.994 -26.709 1.00 68.88 85 HIS A N 1
ATOM 666 C CA . HIS A 1 85 ? 14.439 2.822 -28.029 1.00 68.88 85 HIS A CA 1
ATOM 667 C C . HIS A 1 85 ? 14.648 4.033 -28.954 1.00 68.88 85 HIS A C 1
ATOM 669 O O . HIS A 1 85 ? 14.678 3.871 -30.170 1.00 68.88 85 HIS A O 1
ATOM 675 N N . HIS A 1 86 ? 14.806 5.239 -28.400 1.00 64.56 86 HIS A N 1
ATOM 676 C CA . HIS A 1 86 ? 15.007 6.479 -29.162 1.00 64.56 86 HIS A CA 1
ATOM 677 C C . HIS A 1 86 ? 16.474 6.951 -29.221 1.00 64.56 86 HIS A C 1
ATOM 679 O O . HIS A 1 86 ? 16.751 8.013 -29.782 1.00 64.56 86 HIS A O 1
ATOM 685 N N . SER A 1 87 ? 17.429 6.186 -28.677 1.00 58.84 87 SER A N 1
ATOM 686 C CA . SER A 1 87 ? 18.849 6.569 -28.595 1.00 58.84 87 SER A CA 1
ATOM 687 C C . SER A 1 87 ? 19.608 6.545 -29.926 1.00 58.84 87 SER A C 1
ATOM 689 O O . SER A 1 87 ? 20.764 6.960 -29.956 1.00 58.84 87 SER A O 1
ATOM 691 N N . GLU A 1 88 ? 18.996 6.133 -31.041 1.00 54.34 88 GLU A N 1
ATOM 692 C CA . GLU A 1 88 ? 19.730 5.966 -32.302 1.00 54.34 88 GLU A CA 1
ATOM 693 C C . GLU A 1 88 ? 20.333 7.260 -32.870 1.00 54.34 88 GLU A C 1
ATOM 695 O O . GLU A 1 88 ? 21.249 7.174 -33.688 1.00 54.34 88 GLU A O 1
ATOM 700 N N . LYS A 1 89 ? 19.875 8.462 -32.489 1.00 52.78 89 LYS A N 1
ATOM 701 C CA . LYS A 1 89 ? 20.419 9.713 -33.050 1.00 52.78 89 LYS A CA 1
ATOM 702 C C . LYS A 1 89 ? 20.376 10.865 -32.034 1.00 52.78 89 LYS A C 1
ATOM 704 O O . LYS A 1 89 ? 19.330 11.472 -31.843 1.00 52.78 89 LYS A O 1
ATOM 709 N N . ALA A 1 90 ? 21.540 11.211 -31.469 1.00 51.28 90 ALA A N 1
ATOM 710 C CA . ALA A 1 90 ? 21.884 12.507 -30.841 1.00 51.28 90 ALA A CA 1
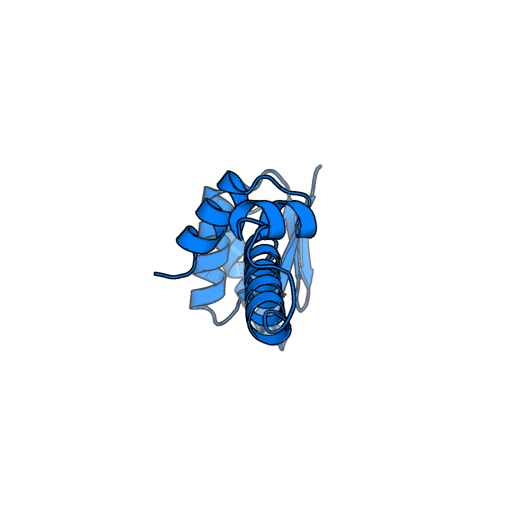ATOM 711 C C . ALA A 1 90 ? 21.806 12.697 -29.302 1.00 51.28 90 ALA A C 1
ATOM 713 O O . ALA A 1 90 ? 21.949 13.833 -28.854 1.00 51.28 90 ALA A O 1
ATOM 714 N N . PHE A 1 91 ? 21.676 11.649 -28.474 1.00 51.81 91 PHE A N 1
ATOM 715 C CA . PHE A 1 91 ? 21.538 11.803 -27.004 1.00 51.81 91 PHE A CA 1
ATOM 716 C C . PHE A 1 91 ? 22.669 11.218 -26.131 1.00 51.81 91 PHE A C 1
ATOM 718 O O . PHE A 1 91 ? 22.509 11.131 -24.913 1.00 51.81 91 PHE A O 1
ATOM 725 N N . ASP A 1 92 ? 23.830 10.885 -26.702 1.00 54.62 92 ASP A N 1
ATOM 726 C CA . ASP A 1 92 ? 24.971 10.321 -25.950 1.00 54.62 92 ASP A CA 1
ATOM 727 C C . ASP A 1 92 ? 25.616 11.279 -24.929 1.00 54.62 92 ASP A C 1
ATOM 729 O O . ASP A 1 92 ? 26.410 10.857 -24.092 1.00 54.62 92 ASP A O 1
ATOM 733 N N . SER A 1 93 ? 25.285 12.572 -24.954 1.00 56.47 93 SER A N 1
ATOM 734 C CA . SER A 1 93 ? 25.902 13.575 -24.077 1.00 56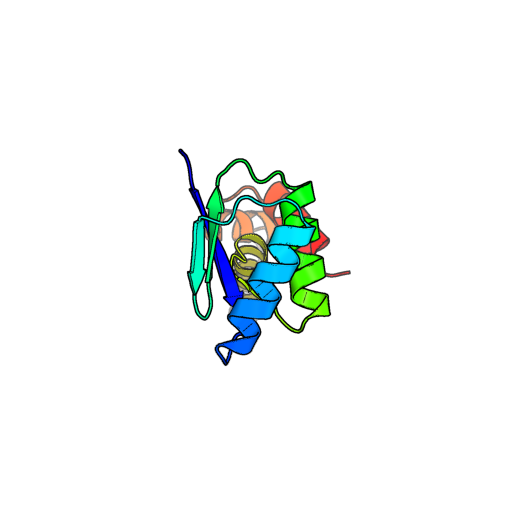.47 93 SER A CA 1
ATOM 735 C C . SER A 1 93 ? 25.119 13.882 -22.796 1.00 56.47 93 SER A C 1
ATOM 737 O O . SER A 1 93 ? 25.651 14.573 -21.926 1.00 56.47 93 SER A O 1
ATOM 739 N N . ILE A 1 94 ? 23.884 13.383 -22.637 1.00 61.66 94 ILE A N 1
ATOM 740 C CA . ILE A 1 94 ? 23.088 13.604 -21.417 1.00 61.66 94 ILE A CA 1
ATOM 741 C C . ILE A 1 94 ? 23.106 12.343 -20.555 1.00 61.66 94 ILE A C 1
ATOM 743 O O . ILE A 1 94 ? 22.548 11.300 -20.922 1.00 61.66 94 ILE A O 1
ATOM 747 N N . ASN A 1 95 ? 23.698 12.472 -19.365 1.00 71.44 95 ASN A N 1
ATOM 748 C CA . ASN A 1 95 ? 23.714 11.423 -18.355 1.00 71.44 95 ASN A CA 1
ATOM 749 C C . ASN A 1 95 ? 22.279 10.939 -18.062 1.00 71.44 95 ASN A C 1
ATOM 751 O O . ASN A 1 95 ? 21.358 11.730 -17.846 1.00 71.44 95 ASN A O 1
ATOM 755 N N . SER A 1 96 ? 22.068 9.621 -18.094 1.00 68.31 96 SER A N 1
ATOM 756 C CA . SER A 1 96 ? 20.765 8.988 -17.854 1.00 68.31 96 SER A CA 1
ATOM 757 C C . SER A 1 96 ? 20.168 9.344 -16.500 1.00 68.31 96 SER A C 1
ATOM 759 O O . SER A 1 96 ? 18.948 9.453 -16.404 1.00 68.31 96 SER A O 1
ATOM 761 N N . SER A 1 97 ? 21.003 9.597 -15.493 1.00 73.81 97 SER A N 1
ATOM 762 C CA . SER A 1 97 ? 20.538 10.039 -14.181 1.00 73.81 97 SER A CA 1
ATOM 763 C C . SER A 1 97 ? 19.843 11.397 -14.225 1.00 73.81 97 SER A C 1
ATOM 765 O O . SER A 1 97 ? 18.727 11.548 -13.726 1.00 73.81 97 SER A O 1
ATOM 767 N N . ASP A 1 98 ? 20.475 12.367 -14.882 1.00 74.38 98 ASP A N 1
ATOM 768 C CA . ASP A 1 98 ? 19.977 13.740 -14.970 1.00 74.38 98 ASP A CA 1
ATOM 769 C C . ASP A 1 98 ? 18.726 13.818 -15.844 1.00 74.38 98 ASP A C 1
ATOM 771 O O . ASP A 1 98 ? 17.788 14.555 -15.542 1.00 74.38 98 ASP A O 1
ATOM 775 N N . TYR A 1 99 ? 18.674 12.999 -16.896 1.00 75.38 99 TYR A N 1
ATOM 776 C CA . TYR A 1 99 ? 17.492 12.860 -17.740 1.00 75.38 99 TYR A CA 1
ATOM 777 C C . TYR A 1 99 ? 16.288 12.309 -16.958 1.00 75.38 99 TYR A C 1
ATOM 779 O O . TYR A 1 99 ? 15.224 12.922 -16.962 1.00 75.38 99 TYR A O 1
ATOM 787 N N . ILE A 1 100 ? 16.458 11.206 -16.219 1.00 76.19 100 ILE A N 1
ATOM 788 C CA . ILE A 1 100 ? 15.375 10.600 -15.425 1.00 76.19 100 ILE A CA 1
ATOM 789 C C . ILE A 1 100 ? 14.885 11.564 -14.338 1.00 76.19 100 ILE A C 1
ATOM 791 O O . ILE A 1 100 ? 13.679 11.710 -14.150 1.00 76.19 100 ILE A O 1
ATOM 795 N N . ALA A 1 101 ? 15.794 12.254 -13.645 1.00 79.81 101 ALA A N 1
ATOM 796 C CA . ALA A 1 101 ? 15.433 13.247 -12.634 1.00 79.81 101 ALA A CA 1
ATOM 797 C C . ALA A 1 101 ? 14.629 14.415 -13.210 1.00 79.81 101 ALA A C 1
ATOM 799 O O . ALA A 1 101 ? 13.607 14.815 -12.643 1.00 79.81 101 ALA A O 1
ATOM 800 N N . LYS A 1 102 ? 15.047 14.920 -14.374 1.00 78.88 102 LYS A N 1
ATOM 801 C CA . LYS A 1 102 ? 14.364 16.003 -15.083 1.00 78.88 102 LYS A CA 1
ATOM 802 C C . LYS A 1 102 ? 12.952 15.604 -15.523 1.00 78.88 102 LYS A C 1
ATOM 804 O O . LYS A 1 102 ? 12.011 16.337 -15.232 1.00 78.88 102 LYS A O 1
ATOM 809 N N . GLU A 1 103 ? 12.784 14.432 -16.135 1.00 74.00 103 GLU A N 1
ATOM 810 C CA . GLU A 1 103 ? 11.477 13.927 -16.599 1.00 74.00 103 GLU A CA 1
ATOM 811 C C . GLU A 1 103 ? 10.531 13.545 -15.439 1.00 74.00 103 GLU A C 1
ATOM 813 O O . GLU A 1 103 ? 9.296 13.587 -15.539 1.00 74.00 103 GLU A O 1
ATOM 818 N N . MET A 1 104 ? 11.103 13.182 -14.291 1.00 76.19 104 MET A N 1
ATOM 819 C CA . MET A 1 104 ? 10.353 12.898 -13.068 1.00 76.19 104 MET A CA 1
ATOM 820 C C . MET A 1 104 ? 10.040 14.151 -12.245 1.00 76.19 104 MET A C 1
ATOM 822 O O . MET A 1 104 ? 9.152 14.082 -11.394 1.00 76.19 104 MET A O 1
ATOM 826 N N . GLY A 1 105 ? 10.732 15.271 -12.484 1.00 74.31 105 GLY A N 1
ATOM 827 C CA . GLY A 1 105 ? 10.640 16.485 -11.665 1.00 74.31 105 GLY A CA 1
ATOM 828 C C . GLY A 1 105 ? 11.076 16.259 -10.214 1.00 74.31 105 GLY A C 1
ATOM 829 O O . GLY A 1 105 ? 10.556 16.903 -9.304 1.00 74.31 105 GLY A O 1
ATOM 830 N N . LEU A 1 106 ? 11.967 15.291 -9.986 1.00 73.94 106 LEU A N 1
ATOM 831 C CA . LEU A 1 106 ? 12.392 14.812 -8.671 1.00 73.94 106 LEU A CA 1
ATOM 832 C C . LEU A 1 106 ? 13.897 14.548 -8.687 1.00 73.94 106 LEU A C 1
ATOM 834 O O . LEU A 1 106 ? 14.450 14.188 -9.721 1.00 73.94 106 LEU A O 1
ATOM 838 N N . ASP A 1 107 ? 14.555 14.690 -7.537 1.00 77.12 107 ASP A N 1
ATOM 839 C CA . ASP A 1 107 ? 15.996 14.454 -7.441 1.00 77.12 107 ASP A CA 1
ATOM 840 C C . ASP A 1 107 ? 16.363 13.000 -7.781 1.00 77.12 107 ASP A C 1
ATOM 842 O O . ASP A 1 107 ? 15.717 12.053 -7.313 1.00 77.12 107 ASP A O 1
ATOM 846 N N . TYR A 1 108 ? 17.422 12.814 -8.574 1.00 75.62 108 TYR A N 1
ATOM 847 C CA . TYR A 1 108 ? 17.859 11.487 -9.010 1.00 75.62 108 TYR A CA 1
ATOM 848 C C . TYR A 1 108 ? 18.191 10.566 -7.835 1.00 75.62 108 TYR A C 1
ATOM 850 O O . TYR A 1 108 ? 17.888 9.374 -7.877 1.00 75.62 108 TYR A O 1
ATOM 858 N N . SER A 1 109 ? 18.770 11.109 -6.764 1.00 73.56 109 SER A N 1
ATOM 859 C CA . SER A 1 109 ? 19.157 10.330 -5.587 1.00 73.56 109 SER A CA 1
ATOM 860 C C . SER A 1 109 ? 17.927 9.698 -4.937 1.00 73.56 109 SER A C 1
ATOM 862 O O . SER A 1 109 ? 17.953 8.526 -4.567 1.00 73.56 109 SER A O 1
ATOM 864 N N . TYR A 1 110 ? 16.810 10.433 -4.878 1.00 72.75 110 TYR A N 1
ATOM 865 C CA . TYR A 1 110 ? 15.529 9.913 -4.393 1.00 72.75 110 TYR A CA 1
ATOM 866 C C . TYR A 1 110 ? 14.975 8.808 -5.304 1.00 72.75 110 TYR A C 1
ATOM 868 O O . TYR A 1 110 ? 14.508 7.781 -4.813 1.00 72.75 110 TYR A O 1
ATOM 876 N N . LEU A 1 111 ? 15.053 8.989 -6.624 1.00 69.62 111 LEU A N 1
ATOM 877 C CA . LEU A 1 111 ? 14.551 8.030 -7.616 1.00 69.62 111 LEU A CA 1
ATOM 878 C C . LEU A 1 111 ? 15.380 6.737 -7.657 1.00 69.62 111 LEU A C 1
ATOM 880 O O . LEU A 1 111 ? 14.811 5.650 -7.719 1.00 69.62 111 LEU A O 1
ATOM 884 N N . SER A 1 112 ? 16.705 6.846 -7.561 1.00 72.31 112 SER A N 1
ATOM 885 C CA . SER A 1 112 ? 17.637 5.714 -7.496 1.00 72.31 112 SER A CA 1
ATOM 886 C C . SER A 1 112 ? 17.394 4.860 -6.247 1.00 72.31 112 SER A C 1
ATOM 888 O O . SER A 1 112 ? 17.232 3.637 -6.333 1.00 72.31 112 SER A O 1
ATOM 890 N N . HIS A 1 113 ? 17.260 5.513 -5.087 1.00 68.38 113 HIS A N 1
ATOM 891 C CA . HIS A 1 113 ? 16.895 4.839 -3.841 1.00 68.38 113 HIS A CA 1
ATOM 892 C C . HIS A 1 113 ? 15.518 4.177 -3.916 1.00 68.38 113 HIS A C 1
ATOM 894 O O . HIS A 1 113 ? 15.327 3.074 -3.407 1.00 68.38 113 HIS A O 1
ATOM 900 N N . LEU A 1 114 ? 14.555 4.842 -4.552 1.00 67.75 114 LEU A N 1
ATOM 901 C CA . LEU A 1 114 ? 13.204 4.332 -4.710 1.00 67.75 114 LEU A CA 1
ATOM 902 C C . LEU A 1 114 ? 13.156 3.075 -5.590 1.00 67.75 114 LEU A C 1
ATOM 904 O O . LEU A 1 114 ? 12.488 2.112 -5.223 1.00 67.75 114 LEU A O 1
ATOM 908 N N . PHE A 1 115 ? 13.874 3.073 -6.711 1.00 64.19 115 PHE A N 1
ATOM 909 C CA . PHE A 1 115 ? 13.931 1.949 -7.647 1.00 64.19 115 PHE A CA 1
ATOM 910 C C . PHE A 1 115 ? 14.623 0.724 -7.035 1.00 64.19 115 PHE A C 1
ATOM 912 O O . PHE A 1 115 ? 14.076 -0.379 -7.051 1.00 64.19 115 PHE A O 1
ATOM 919 N N . SER A 1 116 ? 15.770 0.945 -6.387 1.00 63.41 116 SER A N 1
ATOM 920 C CA . SER A 1 116 ? 16.537 -0.103 -5.695 1.00 63.41 116 SER A CA 1
ATOM 921 C C . SER A 1 116 ? 15.780 -0.724 -4.511 1.00 63.41 116 SER A C 1
ATOM 923 O O . SER A 1 116 ? 16.100 -1.817 -4.066 1.00 63.41 116 SER A O 1
ATOM 925 N N . SER A 1 117 ? 14.771 -0.031 -3.973 1.00 59.16 117 SER A N 1
ATOM 926 C CA . SER A 1 117 ? 13.968 -0.507 -2.841 1.00 59.16 117 SER A CA 1
ATOM 927 C C . SER A 1 117 ? 12.868 -1.507 -3.234 1.00 59.16 117 SER A C 1
ATOM 929 O O . SER A 1 117 ? 12.194 -2.016 -2.335 1.00 59.16 117 SER A O 1
ATOM 931 N N . VAL A 1 118 ? 12.624 -1.742 -4.529 1.00 56.94 118 VAL A N 1
ATOM 932 C CA . VAL A 1 118 ? 11.537 -2.618 -5.012 1.00 56.94 118 VAL A CA 1
ATOM 933 C C . VAL A 1 118 ? 12.029 -3.728 -5.942 1.00 56.94 118 VAL A C 1
ATOM 935 O O . VAL A 1 118 ? 11.415 -4.790 -5.932 1.00 56.94 118 VAL A O 1
ATOM 938 N N . GLU A 1 119 ? 13.114 -3.531 -6.697 1.00 51.00 119 GLU A N 1
ATO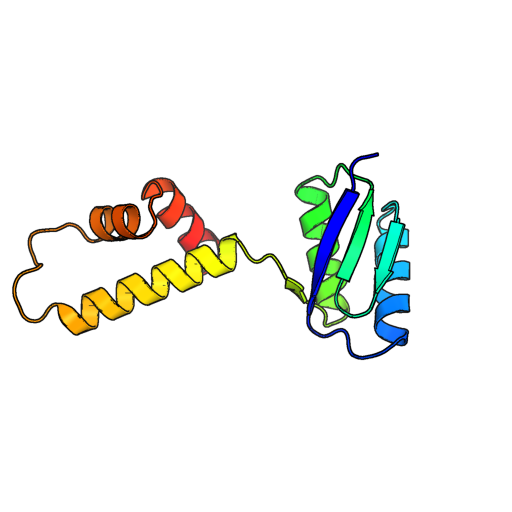M 939 C CA . GLU A 1 119 ? 13.736 -4.596 -7.500 1.00 51.00 119 GLU A CA 1
ATOM 940 C C . GLU A 1 119 ? 15.071 -5.032 -6.891 1.00 51.00 119 GLU A C 1
ATOM 942 O O . GLU A 1 119 ? 16.106 -4.405 -7.118 1.00 51.00 119 GLU A O 1
ATOM 947 N N . VAL A 1 120 ? 15.012 -6.115 -6.113 1.00 40.84 120 VAL A N 1
ATOM 948 C CA . VAL A 1 120 ? 16.133 -7.018 -5.821 1.00 40.84 120 VAL A CA 1
ATOM 949 C C . VAL A 1 120 ? 15.712 -8.409 -6.264 1.00 40.84 120 VAL A C 1
ATOM 951 O O . VAL A 1 120 ? 14.562 -8.785 -5.936 1.00 40.84 120 VAL A O 1
#

Solvent-accessible surface area (backbone atoms only — not comparable to full-atom values): 6996 Å² total; per-residue (Å²): 132,62,72,43,79,43,35,35,42,80,50,85,50,76,65,43,37,51,51,54,50,53,52,38,47,76,68,71,48,54,68,76,46,70,48,86,39,34,36,32,29,53,52,87,78,49,74,69,52,52,50,51,51,41,52,55,32,45,78,73,66,25,44,66,51,77,51,63,66,58,51,52,41,53,51,52,52,51,55,52,52,52,51,67,75,61,48,88,73,88,55,91,85,60,58,69,57,62,51,54,17,60,78,65,76,44,62,42,70,61,53,53,54,54,43,61,72,72,64,125

InterPro domains:
  IPR036163 Heavy metal-associated domain superfamily [SSF55008] (1-64)

Mean predicted aligned error: 11.89 Å

Nearest PDB structures (foldseek):
  4wp3-assembly5_E  TM=5.819E-01  e=1.998E+00  Mycobacterium avium
  2f1f-assembly1_A  TM=5.704E-01  e=2.413E+00  Escherichia coli
  6ucq-assembly2_2w  TM=2.666E-01  e=2.219E-01  Thermus thermophilus HB8
  6vud-assembly1_B  TM=2.437E-01  e=5.345E-01  Ehrlichia chaffeensis str. Arkansas
  4kb2-assembly1_A  TM=2.435E-01  e=1.209E+00  Mycobacterium tuberculosis

Sequence (120 aa):
MATTTLHIKNMVCKRCIKVVRDEFTKLNLKIEEVELGQAKVLSPISNAKMTEIKNVLQQNGFELIGDKKSQQIAKIKTIIIEKIHHSEKAFDSINSSDYIAKEMGLDYSYLSHLFSSVEV

Organism: NCBI:txid869213

Foldseek 3Di:
DDKDKWFKPPQDDPVSQVQLVVQCVVLVWAWPDTDRGMTITDDDDDPVNVVSSQVSLVVVVMHTPPCPLVVLLVLLVVQVVVCVVPVPDDDPPDDSLVSSCVVSVHHSVVSVVSNVVPDD

pLDDT: mean 77.62, std 12.96, range [40.84, 94.56]